Protein AF-A0A919HT11-F1 (afdb_monomer_lite)

Radius of gyration: 11.21 Å; chains: 1; bounding box: 30×24×24 Å

Sequence (66 aa):
MQFGKRVTRCEEDADGVTVWFTDGSSASGDLLIAADGSHSALRPWVLGFTRSGATPATSTGTVWWR

Organism: Klebsiella pneumoniae (NCBI:txid573)

InterPro domains:
  IPR036188 FAD/NAD(P)-binding domain superfamily [G3DSA:3.50.50.60] (1-65)
  IPR036188 FAD/NAD(P)-binding domain superfamily [SSF51905] (2-61)
  IPR050493 FAD-dependent Monooxygenases in Biosynthesis and Metabolism [PTHR13789] (2-66)

pLDDT: mean 76.86, std 17.87, range [36.78, 93.19]

Structure (mmCIF, N/CA/C/O backbone):
data_AF-A0A919HT11-F1
#
_entry.id   AF-A0A919HT11-F1
#
loop_
_atom_site.group_PDB
_atom_site.id
_atom_site.type_symbol
_atom_site.label_atom_id
_atom_site.label_alt_id
_atom_site.label_comp_id
_atom_site.label_asym_id
_atom_site.label_entity_id
_atom_site.label_seq_id
_atom_site.pdbx_PDB_ins_code
_atom_site.Cartn_x
_atom_site.Cartn_y
_atom_site.Cartn_z
_atom_site.occupancy
_atom_site.B_iso_or_equiv
_atom_site.auth_seq_id
_atom_site.auth_comp_id
_atom_site.auth_asym_id
_atom_site.auth_atom_id
_atom_site.pdbx_PDB_model_num
ATOM 1 N N . MET A 1 1 ? -11.607 7.016 5.118 1.00 63.75 1 MET A N 1
ATOM 2 C CA . MET A 1 1 ? -10.196 7.262 4.741 1.00 63.75 1 MET A CA 1
ATOM 3 C C . MET A 1 1 ? -9.305 6.809 5.874 1.00 63.75 1 MET A C 1
ATOM 5 O O . MET A 1 1 ? -9.591 7.181 7.005 1.00 63.75 1 MET A O 1
ATOM 9 N N . GLN A 1 2 ? -8.288 5.993 5.595 1.00 76.75 2 GLN A N 1
ATOM 10 C CA . GLN A 1 2 ? -7.301 5.570 6.593 1.00 76.75 2 GLN A CA 1
ATOM 11 C C . GLN A 1 2 ? -5.933 6.134 6.206 1.00 76.75 2 GLN A C 1
ATOM 13 O O . GLN A 1 2 ? -5.395 5.793 5.157 1.00 76.75 2 GLN A O 1
ATOM 18 N N . PHE A 1 3 ? -5.396 7.022 7.037 1.00 80.06 3 PHE A N 1
ATOM 19 C CA . PHE A 1 3 ? -4.093 7.652 6.826 1.00 80.06 3 PHE A CA 1
ATOM 20 C C . PHE A 1 3 ? -3.025 7.003 7.706 1.00 80.06 3 PHE A C 1
ATOM 22 O O . PHE A 1 3 ? -3.342 6.279 8.647 1.00 80.06 3 PHE A O 1
ATOM 29 N N . GLY A 1 4 ? -1.752 7.263 7.399 1.00 81.12 4 GLY A N 1
ATOM 30 C CA . GLY A 1 4 ? -0.624 6.773 8.200 1.00 81.12 4 GLY A CA 1
ATOM 31 C C . GLY A 1 4 ? -0.415 5.255 8.147 1.00 81.12 4 GLY A C 1
ATOM 32 O O . GLY A 1 4 ? 0.413 4.730 8.885 1.00 81.12 4 GLY A O 1
ATOM 33 N N . LYS A 1 5 ? -1.136 4.545 7.274 1.00 84.19 5 LYS A N 1
ATOM 34 C CA . LYS A 1 5 ? -0.949 3.116 7.030 1.00 84.19 5 LYS A CA 1
ATOM 35 C C . LYS A 1 5 ? 0.202 2.919 6.050 1.00 84.19 5 LYS A C 1
ATOM 37 O O . LYS A 1 5 ? 0.221 3.519 4.979 1.00 84.19 5 LYS A O 1
ATOM 42 N N . ARG A 1 6 ? 1.154 2.062 6.405 1.00 87.69 6 ARG A N 1
ATOM 43 C CA . ARG A 1 6 ? 2.295 1.717 5.553 1.00 87.69 6 ARG A CA 1
ATOM 44 C C . ARG A 1 6 ? 2.298 0.229 5.264 1.00 87.69 6 ARG A C 1
ATOM 46 O O . ARG A 1 6 ? 2.244 -0.559 6.199 1.00 87.69 6 ARG A O 1
ATOM 53 N N . VAL A 1 7 ? 2.386 -0.131 3.987 1.00 89.25 7 VAL A N 1
ATOM 54 C CA . VAL A 1 7 ? 2.338 -1.524 3.531 1.00 89.25 7 VAL A CA 1
ATOM 55 C C . VAL A 1 7 ? 3.625 -2.270 3.884 1.00 89.25 7 VAL A C 1
ATOM 57 O O . VAL A 1 7 ? 4.727 -1.734 3.746 1.00 89.25 7 VAL A O 1
ATOM 60 N N . THR A 1 8 ? 3.477 -3.515 4.323 1.00 90.19 8 THR A N 1
ATOM 61 C CA . THR A 1 8 ? 4.575 -4.465 4.565 1.00 90.19 8 THR A CA 1
ATOM 62 C C . THR A 1 8 ? 4.506 -5.685 3.654 1.00 90.19 8 THR A C 1
ATOM 64 O O . THR A 1 8 ? 5.546 -6.250 3.323 1.00 90.19 8 THR A O 1
ATOM 67 N N . ARG A 1 9 ? 3.300 -6.081 3.239 1.00 88.00 9 ARG A N 1
ATOM 68 C CA . ARG A 1 9 ? 3.037 -7.239 2.378 1.00 88.00 9 ARG A CA 1
ATOM 69 C C . ARG A 1 9 ? 1.758 -7.002 1.583 1.00 88.00 9 ARG A C 1
ATOM 71 O O . ARG A 1 9 ? 0.841 -6.339 2.068 1.00 88.00 9 ARG A O 1
ATOM 78 N N . CYS A 1 10 ? 1.710 -7.575 0.391 1.00 89.62 10 CYS A N 1
ATOM 79 C CA . CYS A 1 10 ? 0.529 -7.668 -0.452 1.00 89.62 10 CYS A CA 1
ATOM 80 C C . CYS A 1 10 ? 0.474 -9.076 -1.043 1.00 89.62 10 CYS A C 1
ATOM 82 O O . CYS A 1 10 ? 1.522 -9.615 -1.409 1.00 89.62 10 CYS A O 1
ATOM 84 N N . GLU A 1 11 ? -0.721 -9.646 -1.131 1.00 90.12 11 GLU A N 1
ATOM 85 C CA . GLU A 1 11 ? -0.998 -10.921 -1.796 1.00 90.12 11 GLU A CA 1
ATOM 86 C C . GLU A 1 11 ? -2.284 -10.808 -2.599 1.00 90.12 11 GLU A C 1
ATOM 88 O O . GLU A 1 11 ? -3.191 -10.079 -2.200 1.00 90.12 11 GLU A O 1
ATOM 93 N N . GLU A 1 12 ? -2.335 -11.519 -3.721 1.0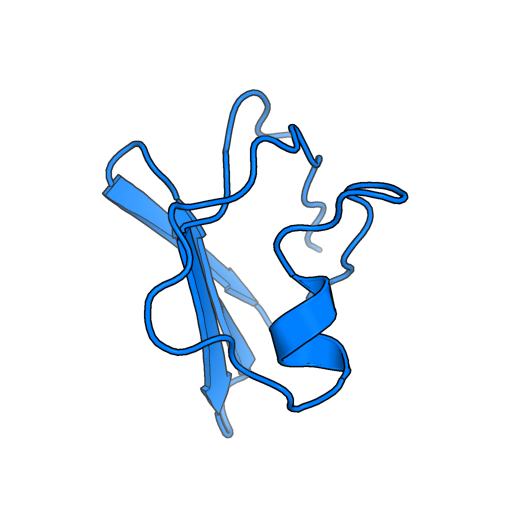0 88.12 12 GLU A N 1
ATOM 94 C CA . GLU A 1 12 ? -3.537 -11.690 -4.529 1.00 88.12 12 GLU A CA 1
ATOM 95 C C . GLU A 1 12 ? -3.843 -13.180 -4.676 1.00 88.12 12 GLU A C 1
ATOM 97 O O . GLU A 1 12 ? -2.930 -14.006 -4.782 1.00 88.12 12 GLU A O 1
ATOM 102 N N . ASP A 1 13 ? -5.125 -13.511 -4.673 1.00 89.56 13 ASP A N 1
ATOM 103 C CA . ASP A 1 13 ? -5.643 -14.844 -4.946 1.00 89.56 13 ASP A CA 1
ATOM 104 C C . ASP A 1 13 ? -6.953 -14.750 -5.749 1.00 89.56 13 ASP A C 1
ATOM 106 O O . ASP A 1 13 ? -7.273 -13.713 -6.335 1.00 89.56 13 ASP A O 1
ATOM 110 N N . ALA A 1 14 ? -7.688 -15.860 -5.843 1.00 92.00 14 ALA A N 1
ATOM 111 C CA . ALA A 1 14 ? -8.935 -15.917 -6.599 1.00 92.00 14 ALA A CA 1
ATOM 112 C C . ALA A 1 14 ? -10.065 -15.057 -5.998 1.00 92.00 14 ALA A C 1
ATOM 114 O O . ALA A 1 14 ? -10.997 -14.712 -6.724 1.00 92.00 14 ALA A O 1
ATOM 115 N N . ASP A 1 15 ? -9.980 -14.717 -4.711 1.00 87.38 15 ASP A N 1
ATOM 116 C CA . ASP A 1 15 ? -10.993 -13.982 -3.952 1.00 87.38 15 ASP A CA 1
ATOM 117 C C . ASP A 1 15 ? -10.659 -12.483 -3.823 1.00 87.38 15 ASP A C 1
ATOM 119 O O . ASP A 1 15 ? -11.493 -11.703 -3.363 1.00 87.38 15 ASP A O 1
ATOM 123 N N . GLY A 1 16 ? -9.463 -12.056 -4.246 1.00 87.75 16 GLY A N 1
ATOM 124 C CA . GLY A 1 16 ? -9.085 -10.647 -4.345 1.00 87.75 16 GLY A CA 1
ATOM 125 C C . GLY A 1 16 ? -7.664 -10.365 -3.871 1.00 87.75 16 GLY A C 1
ATOM 126 O O . GLY A 1 16 ? -6.758 -11.184 -4.005 1.00 87.75 16 GLY A O 1
ATOM 127 N N . VAL A 1 17 ? -7.452 -9.165 -3.330 1.00 88.88 17 VAL A N 1
ATOM 128 C CA . VAL A 1 17 ? -6.150 -8.680 -2.859 1.00 88.88 17 VAL A CA 1
ATOM 129 C C . VAL A 1 17 ? -6.212 -8.392 -1.366 1.00 88.88 17 VAL A C 1
ATOM 131 O O . VAL A 1 17 ? -7.130 -7.720 -0.898 1.00 88.88 17 VAL A O 1
ATOM 134 N N . THR A 1 18 ? -5.200 -8.834 -0.620 1.00 92.69 18 THR A N 1
ATOM 135 C CA . THR A 1 18 ? -5.013 -8.508 0.799 1.00 92.69 18 THR A CA 1
ATOM 136 C C . THR A 1 18 ? -3.699 -7.767 1.021 1.00 92.69 18 THR A C 1
ATOM 138 O O . THR A 1 18 ? -2.643 -8.146 0.514 1.00 92.69 18 THR A O 1
ATOM 141 N N . VAL A 1 19 ? -3.758 -6.703 1.820 1.00 91.88 19 VAL A N 1
ATOM 142 C CA . VAL A 1 19 ? -2.624 -5.844 2.170 1.00 91.88 19 VAL A CA 1
ATOM 143 C C . VAL A 1 19 ? -2.447 -5.818 3.682 1.00 91.88 19 VAL A C 1
ATOM 145 O O . VAL A 1 19 ? -3.404 -5.598 4.423 1.00 91.88 19 VAL A O 1
ATOM 148 N N . TRP A 1 20 ? -1.209 -5.984 4.144 1.00 92.69 20 TRP A N 1
ATOM 149 C CA . TRP A 1 20 ? -0.840 -5.874 5.557 1.00 92.69 20 TRP A CA 1
ATOM 150 C C . TRP A 1 20 ? -0.041 -4.605 5.811 1.00 92.69 20 TRP A C 1
ATOM 152 O O . TRP A 1 20 ? 0.775 -4.189 4.981 1.00 92.69 20 TRP A O 1
ATOM 162 N N . PHE A 1 21 ? -0.259 -4.010 6.982 1.00 91.38 21 PHE A N 1
ATOM 163 C CA . PHE A 1 21 ? 0.351 -2.748 7.373 1.00 91.38 21 PHE A CA 1
ATOM 164 C C . PHE A 1 21 ? 1.310 -2.895 8.559 1.00 91.38 21 PHE A C 1
ATOM 166 O O . PHE A 1 21 ? 1.268 -3.861 9.320 1.00 91.38 21 PHE A O 1
ATOM 173 N N . THR A 1 22 ? 2.183 -1.903 8.745 1.00 90.00 22 THR A N 1
ATOM 174 C CA . THR A 1 22 ? 3.175 -1.873 9.837 1.00 90.00 22 THR A CA 1
ATOM 175 C C . THR A 1 22 ? 2.569 -1.836 11.237 1.00 90.00 22 THR A C 1
ATOM 177 O O . THR A 1 22 ? 3.260 -2.156 12.195 1.00 90.00 22 THR A O 1
ATOM 180 N N . ASP A 1 23 ? 1.308 -1.4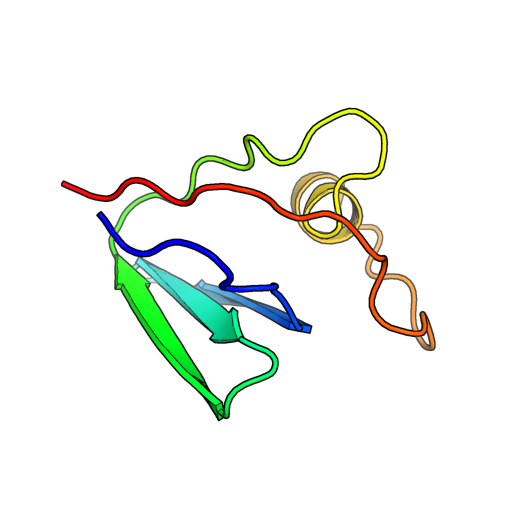27 11.378 1.00 88.06 23 ASP A N 1
ATOM 181 C CA . ASP A 1 23 ? 0.601 -1.385 12.663 1.00 88.06 23 ASP A CA 1
ATOM 182 C C . ASP A 1 23 ? -0.139 -2.692 12.996 1.00 88.06 23 ASP A C 1
ATOM 184 O O . ASP A 1 23 ? -0.913 -2.743 13.949 1.00 88.06 23 ASP A O 1
ATOM 188 N N . GLY A 1 24 ? 0.080 -3.744 12.201 1.00 93.19 24 GLY A N 1
ATOM 189 C CA . GLY A 1 24 ? -0.541 -5.056 12.372 1.00 93.19 24 GLY A CA 1
ATOM 190 C C . GLY A 1 24 ? -1.952 -5.167 11.795 1.00 93.19 24 GLY A C 1
ATOM 191 O O . GLY A 1 24 ? -2.491 -6.271 11.739 1.00 93.19 24 GLY A O 1
ATOM 192 N N . SER A 1 25 ? -2.553 -4.067 11.329 1.00 91.75 25 SER A N 1
ATOM 193 C CA . SER A 1 25 ? -3.833 -4.130 10.623 1.00 91.75 25 SER A CA 1
ATOM 194 C C . SER A 1 25 ? -3.671 -4.657 9.194 1.00 91.75 25 SER A C 1
ATOM 196 O O . SER A 1 25 ? -2.577 -4.655 8.622 1.00 91.75 25 SER A O 1
ATOM 198 N N . SER A 1 26 ? -4.779 -5.106 8.608 1.00 92.06 26 SER A N 1
ATOM 199 C CA . SER A 1 26 ? -4.859 -5.516 7.205 1.00 92.06 26 SER A CA 1
ATOM 200 C C . SER A 1 26 ? -6.147 -5.009 6.563 1.00 92.06 26 SER A C 1
ATOM 202 O O . SER A 1 26 ? -7.072 -4.575 7.257 1.00 92.06 26 SER A O 1
ATOM 204 N N . ALA A 1 27 ? -6.175 -5.016 5.236 1.00 89.50 27 ALA A N 1
ATOM 205 C CA . ALA A 1 27 ? -7.348 -4.704 4.434 1.00 89.50 27 ALA A CA 1
ATOM 206 C C . ALA A 1 27 ? -7.404 -5.630 3.216 1.00 89.50 27 ALA A C 1
ATOM 208 O O . ALA A 1 27 ? -6.357 -5.947 2.649 1.00 89.50 27 ALA A O 1
ATOM 209 N N . SER A 1 28 ? -8.616 -6.009 2.814 1.00 89.19 28 SER A N 1
ATOM 210 C CA . SER A 1 28 ? -8.871 -6.867 1.656 1.00 89.19 28 SER A CA 1
ATOM 211 C C . SER A 1 28 ? -9.930 -6.248 0.744 1.00 89.19 28 SER A C 1
ATOM 213 O O . SER A 1 28 ? -10.803 -5.521 1.226 1.00 89.19 28 SER A O 1
ATOM 215 N N . GLY A 1 29 ? -9.853 -6.531 -0.555 1.00 87.94 29 GLY A N 1
ATOM 216 C CA . GLY A 1 29 ? -10.845 -6.115 -1.548 1.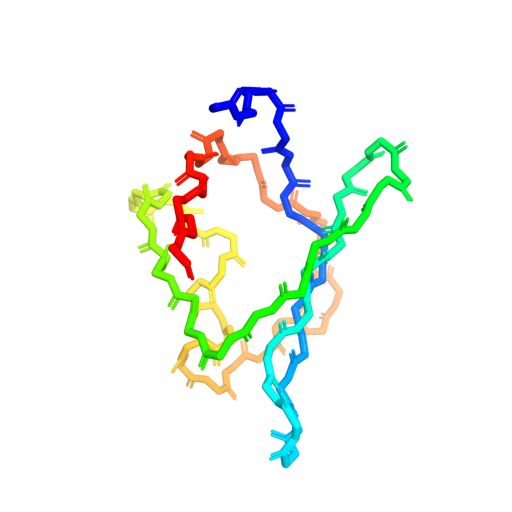00 87.94 29 GLY A CA 1
ATOM 217 C C . GLY A 1 29 ? -10.513 -6.599 -2.959 1.00 87.94 29 GLY A C 1
ATOM 218 O O . GLY A 1 29 ? -9.443 -7.154 -3.194 1.00 87.94 29 GLY A O 1
ATOM 219 N N . ASP A 1 30 ? -11.414 -6.347 -3.907 1.00 88.25 30 ASP A N 1
ATOM 220 C CA . ASP A 1 30 ? -11.306 -6.878 -5.277 1.00 88.25 30 ASP A CA 1
ATOM 221 C C . ASP A 1 30 ? -10.216 -6.193 -6.122 1.00 88.25 30 ASP A C 1
ATOM 223 O O . ASP A 1 30 ? -9.741 -6.739 -7.115 1.00 88.25 30 ASP A O 1
ATOM 227 N N . LEU A 1 31 ? -9.836 -4.961 -5.765 1.00 85.00 31 LEU A N 1
ATOM 228 C CA . LEU A 1 31 ? -8.866 -4.158 -6.507 1.00 85.00 31 LEU A CA 1
ATOM 229 C C . LEU A 1 31 ? -7.986 -3.333 -5.566 1.00 85.00 31 LEU A C 1
ATOM 231 O O . LEU A 1 31 ? -8.481 -2.592 -4.715 1.00 85.00 31 LEU A O 1
ATOM 235 N N . LEU 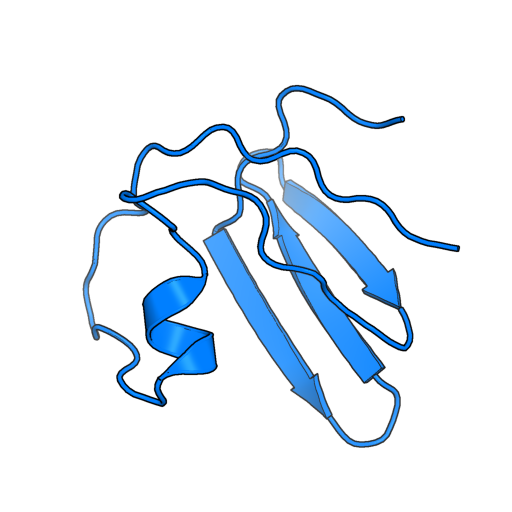A 1 32 ? -6.675 -3.373 -5.809 1.00 87.88 32 LEU A N 1
ATOM 236 C CA . LEU A 1 32 ? -5.685 -2.511 -5.172 1.00 87.88 32 LEU A CA 1
ATOM 237 C C . LEU A 1 32 ? -5.113 -1.507 -6.180 1.00 87.88 32 LEU A C 1
ATOM 239 O O . LEU A 1 32 ? -4.568 -1.886 -7.213 1.00 87.88 32 LEU A O 1
ATOM 243 N N . ILE A 1 33 ? -5.165 -0.215 -5.846 1.00 88.50 33 ILE A N 1
ATOM 244 C CA . ILE A 1 33 ? -4.500 0.844 -6.615 1.00 88.50 33 ILE A CA 1
ATOM 245 C C . ILE A 1 33 ? -3.254 1.309 -5.853 1.00 88.50 33 ILE A C 1
ATOM 247 O O . ILE A 1 33 ? -3.354 1.948 -4.804 1.00 88.50 33 ILE A O 1
ATOM 251 N N . ALA A 1 34 ? -2.069 1.02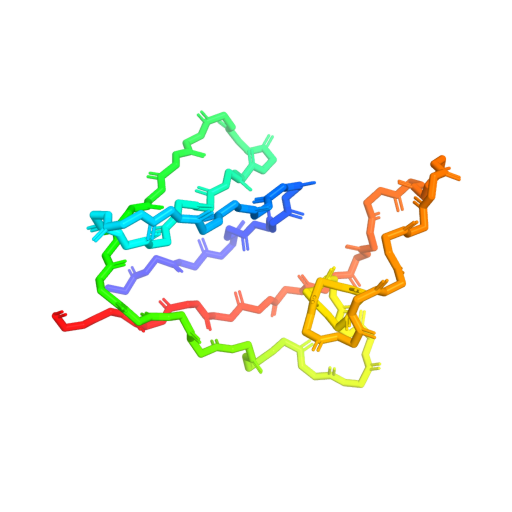0 -6.396 1.00 87.38 34 ALA A N 1
ATOM 252 C CA . ALA A 1 34 ? -0.794 1.480 -5.848 1.00 87.38 34 ALA A CA 1
ATOM 253 C C . ALA A 1 34 ? -0.537 2.955 -6.215 1.00 87.38 34 ALA A C 1
ATOM 255 O O . ALA A 1 34 ? 0.017 3.265 -7.269 1.00 87.38 34 ALA A O 1
ATOM 256 N N . ALA A 1 35 ? -0.959 3.873 -5.343 1.00 87.62 35 ALA A N 1
ATOM 257 C CA . ALA A 1 35 ? -0.787 5.322 -5.504 1.00 87.62 35 ALA A CA 1
ATOM 258 C C . ALA A 1 35 ? 0.223 5.915 -4.495 1.00 87.62 35 ALA A C 1
ATOM 260 O O . ALA A 1 35 ? 0.012 6.991 -3.939 1.00 87.62 35 ALA A O 1
ATOM 261 N N . ASP A 1 36 ? 1.320 5.204 -4.224 1.00 85.31 36 ASP A N 1
ATOM 262 C CA . ASP A 1 36 ? 2.329 5.529 -3.202 1.00 85.31 36 ASP A CA 1
ATOM 263 C C . ASP A 1 36 ? 3.601 6.212 -3.752 1.00 85.31 36 ASP A C 1
ATOM 265 O O . ASP A 1 36 ? 4.590 6.381 -3.038 1.00 85.31 36 ASP A O 1
ATOM 269 N N . GLY A 1 37 ? 3.554 6.679 -5.003 1.00 86.06 37 GLY A N 1
ATOM 270 C CA . GLY A 1 37 ? 4.580 7.530 -5.612 1.00 86.06 37 GLY A CA 1
ATOM 271 C C . GLY A 1 37 ? 5.812 6.780 -6.137 1.00 86.06 37 GLY A C 1
ATOM 272 O O . GLY A 1 37 ? 5.845 5.559 -6.245 1.00 86.06 37 GLY A O 1
ATOM 273 N N . SER A 1 38 ? 6.864 7.518 -6.499 1.00 88.50 38 SER A N 1
ATOM 274 C CA . SER A 1 38 ? 8.064 6.964 -7.158 1.00 88.50 38 SER A CA 1
ATOM 275 C C . SER A 1 38 ? 8.854 5.966 -6.297 1.00 88.50 38 SER A C 1
ATOM 277 O O . SER A 1 38 ? 9.539 5.085 -6.827 1.00 88.50 38 SER A O 1
ATOM 279 N N . HIS A 1 39 ? 8.746 6.074 -4.972 1.00 85.50 39 HIS A N 1
ATOM 280 C CA . HIS A 1 39 ? 9.372 5.172 -4.000 1.00 85.50 39 HIS A CA 1
ATOM 281 C C . HIS A 1 39 ? 8.493 3.974 -3.622 1.00 85.50 39 HIS A C 1
ATOM 283 O O . HIS A 1 39 ? 8.810 3.274 -2.662 1.00 85.50 39 HIS A O 1
ATOM 289 N N . SER A 1 40 ? 7.445 3.722 -4.413 1.00 86.00 40 SER A N 1
ATOM 290 C CA . SER A 1 40 ? 6.415 2.725 -4.158 1.00 86.00 40 SER A CA 1
ATOM 291 C C . SER A 1 40 ? 6.929 1.437 -3.514 1.00 86.00 40 SER A C 1
ATOM 293 O O . SER A 1 40 ? 7.779 0.733 -4.075 1.00 86.00 40 SER A O 1
ATOM 295 N N . ALA A 1 41 ? 6.364 1.125 -2.349 1.00 87.31 41 ALA A N 1
ATOM 296 C CA . ALA A 1 41 ? 6.562 -0.136 -1.657 1.00 87.31 41 ALA A CA 1
ATOM 297 C C . ALA A 1 41 ? 5.853 -1.286 -2.385 1.00 87.31 41 ALA A C 1
ATOM 299 O O . ALA A 1 41 ? 6.298 -2.419 -2.274 1.00 87.31 41 ALA A O 1
ATOM 300 N N . LEU A 1 42 ? 4.796 -1.001 -3.155 1.00 88.62 42 LEU A N 1
ATOM 301 C CA . LEU A 1 42 ? 4.022 -1.996 -3.908 1.00 88.62 42 LEU A CA 1
ATOM 302 C C . LEU A 1 42 ? 4.587 -2.298 -5.303 1.00 88.62 42 LEU A C 1
ATOM 304 O O . LEU A 1 42 ? 4.312 -3.359 -5.860 1.00 88.62 42 LEU A O 1
ATOM 308 N N . ARG A 1 43 ? 5.415 -1.415 -5.874 1.00 89.88 43 ARG A N 1
ATOM 309 C CA . ARG A 1 43 ? 5.988 -1.591 -7.221 1.00 89.88 43 ARG A CA 1
ATOM 310 C C . ARG A 1 43 ? 6.667 -2.952 -7.462 1.00 89.88 43 ARG A C 1
ATOM 312 O O . ARG A 1 43 ? 6.481 -3.485 -8.552 1.00 89.88 43 ARG A O 1
ATOM 319 N N . PRO A 1 44 ? 7.420 -3.547 -6.516 1.00 86.88 44 PRO A N 1
ATOM 320 C CA . PRO A 1 44 ? 7.991 -4.882 -6.714 1.00 86.88 44 PRO A CA 1
ATOM 321 C C . PRO A 1 44 ? 6.941 -5.982 -6.962 1.00 86.88 44 PRO A C 1
ATOM 323 O O . PRO A 1 44 ? 7.201 -6.881 -7.755 1.00 86.88 44 PRO A O 1
ATOM 326 N N . TRP A 1 45 ? 5.756 -5.882 -6.350 1.00 84.81 45 TRP A N 1
ATOM 327 C CA . TRP A 1 45 ? 4.644 -6.821 -6.525 1.00 84.81 45 TRP A CA 1
ATOM 328 C C . TRP A 1 45 ? 3.989 -6.623 -7.891 1.00 84.81 45 TRP A C 1
ATOM 330 O O . TRP A 1 45 ? 3.830 -7.583 -8.634 1.00 84.81 45 TRP A O 1
ATOM 340 N N . VAL A 1 46 ? 3.729 -5.366 -8.270 1.00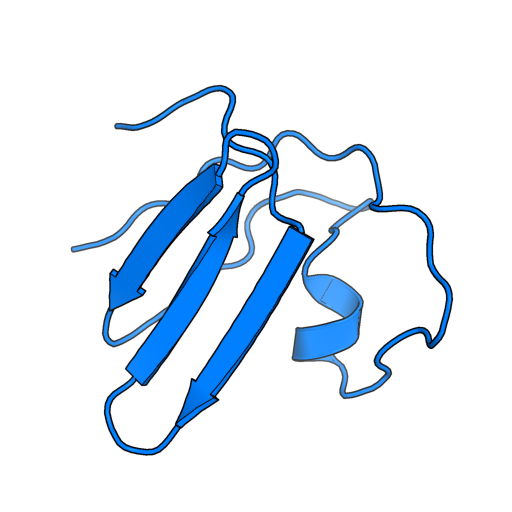 84.81 46 VAL A N 1
ATOM 341 C CA . VAL A 1 46 ? 3.172 -5.009 -9.590 1.00 84.81 46 VAL A CA 1
ATOM 342 C C . VAL A 1 46 ? 4.063 -5.493 -10.739 1.00 84.81 46 VAL A C 1
ATOM 344 O O . VAL A 1 46 ? 3.569 -5.890 -11.787 1.00 84.81 46 VAL A O 1
ATOM 347 N N . LEU A 1 47 ? 5.385 -5.449 -10.557 1.00 86.44 47 LEU A N 1
ATOM 348 C CA . LEU A 1 47 ? 6.349 -5.842 -11.586 1.00 86.44 47 LEU A CA 1
ATOM 349 C C . LEU A 1 47 ? 6.782 -7.316 -11.500 1.00 86.44 47 LEU A C 1
ATOM 351 O O . LEU A 1 47 ? 7.614 -7.733 -12.301 1.00 86.44 47 LEU A O 1
ATOM 355 N N . GLY A 1 48 ? 6.276 -8.094 -10.537 1.00 78.00 48 GLY A N 1
ATOM 356 C CA . GLY A 1 48 ? 6.659 -9.500 -10.353 1.00 78.00 48 GLY A CA 1
ATOM 357 C C . GLY A 1 48 ? 8.107 -9.720 -9.889 1.00 78.00 48 GLY A C 1
ATOM 358 O O . GLY A 1 48 ? 8.622 -10.833 -9.966 1.00 78.00 48 GLY A O 1
ATOM 359 N N . PHE A 1 49 ? 8.778 -8.681 -9.387 1.00 68.62 49 PHE A N 1
ATOM 360 C CA . PHE A 1 49 ? 10.136 -8.758 -8.846 1.00 68.62 49 PHE A CA 1
ATOM 361 C C . PHE A 1 49 ? 10.104 -8.551 -7.336 1.00 68.62 49 PHE A C 1
ATOM 363 O O . PHE A 1 49 ? 10.582 -7.532 -6.836 1.00 68.62 49 PHE A O 1
ATOM 370 N N . THR A 1 50 ? 9.547 -9.504 -6.586 1.00 59.53 50 THR A N 1
ATOM 371 C CA . THR A 1 50 ? 9.568 -9.431 -5.121 1.00 59.53 50 THR A CA 1
ATOM 372 C C . THR A 1 50 ? 11.017 -9.412 -4.645 1.00 59.53 50 THR A C 1
ATOM 374 O O . THR A 1 50 ? 11.750 -10.395 -4.771 1.00 59.53 50 THR A O 1
ATOM 377 N N . ARG A 1 51 ? 11.458 -8.269 -4.104 1.00 55.25 51 ARG A N 1
ATOM 378 C CA . ARG A 1 51 ? 12.811 -8.125 -3.563 1.00 55.25 51 ARG A CA 1
ATOM 379 C C . ARG A 1 51 ? 12.894 -8.952 -2.277 1.00 55.25 51 ARG A C 1
ATOM 381 O O . ARG A 1 51 ? 12.514 -8.482 -1.206 1.00 55.25 51 ARG A O 1
ATOM 388 N N . SER A 1 52 ? 13.391 -10.182 -2.396 1.00 48.44 52 SER A N 1
ATOM 389 C CA . SER A 1 52 ? 13.724 -11.034 -1.253 1.00 48.44 52 SER A CA 1
ATOM 390 C C . SER A 1 52 ? 14.710 -10.283 -0.348 1.00 48.44 52 SER A C 1
ATOM 392 O O . SER A 1 52 ? 15.815 -9.952 -0.774 1.00 48.44 52 SER A O 1
ATOM 394 N N . GLY A 1 53 ? 14.278 -9.919 0.865 1.00 54.06 53 GLY A N 1
ATOM 395 C CA . GLY A 1 53 ? 15.114 -9.230 1.859 1.00 54.06 53 GLY A CA 1
ATOM 396 C C . GLY A 1 53 ? 15.059 -7.696 1.875 1.00 54.06 53 GLY A C 1
ATOM 397 O O . GLY A 1 53 ? 15.904 -7.070 2.511 1.00 54.06 53 GLY A O 1
ATOM 398 N N . ALA A 1 54 ? 14.095 -7.054 1.208 1.00 48.78 54 ALA A N 1
ATOM 399 C CA . ALA A 1 54 ? 13.928 -5.605 1.324 1.00 48.78 54 ALA A CA 1
ATOM 400 C C . ALA A 1 54 ? 13.397 -5.211 2.712 1.00 48.78 54 ALA A C 1
ATOM 402 O O . ALA A 1 54 ? 12.272 -5.559 3.067 1.00 48.78 54 ALA A O 1
ATOM 403 N N . THR A 1 55 ? 14.152 -4.410 3.468 1.00 48.12 55 THR A N 1
ATOM 404 C CA . THR A 1 55 ? 13.587 -3.581 4.545 1.00 48.12 55 THR A CA 1
ATOM 405 C C . THR A 1 55 ? 12.376 -2.837 3.973 1.00 48.12 55 THR A C 1
ATOM 407 O O . THR A 1 55 ? 12.507 -2.311 2.859 1.00 48.12 55 THR A O 1
ATOM 410 N N . PRO A 1 56 ? 11.209 -2.785 4.652 1.00 52.00 56 PRO A N 1
ATOM 411 C CA . PRO A 1 56 ? 10.039 -2.130 4.078 1.00 52.00 56 PRO A CA 1
ATOM 412 C C . PRO A 1 56 ? 10.442 -0.718 3.627 1.00 52.00 56 PRO A C 1
ATOM 414 O O . PRO A 1 56 ? 11.150 -0.007 4.346 1.00 52.00 56 PRO A O 1
ATOM 417 N N . ALA A 1 57 ? 10.078 -0.334 2.407 1.00 48.53 57 ALA A N 1
ATOM 418 C CA . ALA A 1 57 ? 10.385 0.992 1.889 1.00 48.53 57 ALA A CA 1
ATOM 419 C C . ALA A 1 57 ? 9.517 2.032 2.609 1.00 48.53 57 ALA A C 1
ATOM 421 O O . ALA A 1 57 ? 8.343 1.800 2.900 1.00 48.53 57 ALA A O 1
ATOM 422 N N . THR A 1 58 ? 10.100 3.186 2.932 1.00 39.47 58 THR A N 1
ATOM 423 C CA . THR A 1 58 ? 9.350 4.320 3.478 1.00 39.47 58 THR A CA 1
ATOM 424 C C . THR A 1 58 ? 8.620 5.019 2.351 1.00 39.47 58 THR A C 1
ATOM 426 O O . THR A 1 58 ? 9.201 5.810 1.619 1.00 39.47 58 THR A O 1
ATOM 429 N N . SER A 1 59 ? 7.340 4.697 2.189 1.00 44.28 59 SER A N 1
ATOM 430 C CA . SER A 1 59 ? 6.409 5.456 1.358 1.00 44.28 59 SER A CA 1
ATOM 431 C C . SER A 1 59 ? 5.051 5.491 2.049 1.00 44.28 59 SER A C 1
ATOM 433 O O . SER A 1 59 ? 4.466 4.454 2.357 1.00 44.28 59 SER A O 1
ATOM 435 N N . THR A 1 60 ? 4.591 6.701 2.361 1.00 42.97 60 THR A N 1
ATOM 436 C CA . THR A 1 60 ? 3.274 6.968 2.947 1.00 42.97 60 THR A CA 1
ATOM 437 C C . THR A 1 60 ? 2.273 7.060 1.799 1.00 42.97 60 THR A C 1
ATOM 439 O O . THR A 1 60 ? 2.011 8.140 1.280 1.00 42.97 60 THR A O 1
ATOM 442 N N . GLY A 1 61 ? 1.780 5.913 1.337 1.00 43.03 61 GLY A N 1
ATOM 443 C CA . GLY A 1 61 ? 0.708 5.842 0.345 1.00 43.03 61 GLY A CA 1
ATOM 444 C C . GLY A 1 61 ? -0.668 5.934 0.999 1.00 43.03 61 GLY A C 1
ATOM 445 O O . GLY A 1 61 ? -0.862 5.459 2.114 1.00 43.03 61 GLY A O 1
ATOM 446 N N . THR A 1 62 ? -1.637 6.529 0.306 1.00 48.44 62 THR A N 1
ATOM 447 C CA . THR A 1 62 ? -3.054 6.435 0.689 1.00 48.44 62 THR A CA 1
ATOM 448 C C . THR A 1 62 ? -3.679 5.295 -0.099 1.00 48.44 62 THR A C 1
ATOM 450 O O . THR A 1 62 ? -3.572 5.296 -1.324 1.00 48.44 62 THR A O 1
ATOM 453 N N . VAL A 1 63 ? -4.343 4.349 0.572 1.00 50.12 63 VAL A N 1
ATOM 454 C CA . VAL A 1 63 ? -5.115 3.308 -0.117 1.00 50.12 63 VAL A CA 1
ATOM 455 C C . VAL A 1 63 ? -6.604 3.643 -0.065 1.00 50.12 63 VAL A C 1
ATOM 457 O O . VAL A 1 63 ? -7.147 3.932 1.003 1.00 50.12 63 VAL A O 1
ATOM 460 N N . TRP A 1 64 ? -7.240 3.649 -1.235 1.00 43.28 64 TRP A N 1
ATOM 461 C CA . TRP A 1 64 ? -8.671 3.879 -1.415 1.00 43.28 64 TRP A CA 1
ATOM 462 C C . TRP A 1 64 ? -9.319 2.597 -1.930 1.00 43.28 64 TRP A C 1
ATOM 464 O O . TRP A 1 64 ? -8.910 2.082 -2.968 1.00 43.28 64 TRP A O 1
ATOM 474 N N . TRP A 1 65 ? -10.337 2.122 -1.216 1.00 53.25 65 TRP A N 1
ATOM 475 C CA . TRP A 1 65 ? -11.203 1.016 -1.625 1.00 53.25 65 TRP A CA 1
ATOM 476 C C . TRP A 1 65 ? -12.620 1.553 -1.851 1.00 53.25 65 TRP A C 1
ATOM 478 O O . TRP A 1 65 ? -13.010 2.547 -1.225 1.00 53.25 65 TRP A O 1
ATOM 488 N N . ARG A 1 66 ? -13.377 0.884 -2.716 1.00 36.78 66 ARG A N 1
ATOM 489 C CA . ARG A 1 66 ? -14.841 0.925 -2.770 1.00 36.78 66 ARG A CA 1
ATOM 490 C C . ARG A 1 66 ? -15.349 -0.485 -2.548 1.00 36.78 66 ARG A C 1
ATOM 492 O O . ARG A 1 66 ? -14.634 -1.394 -3.020 1.00 36.78 66 ARG A O 1
#

Foldseek 3Di:
DDFPWAFDDWDADPQAIKTATPVRDIDTDHDWDQPQPPQTQCVCVVVVNPPDDDDRTDTGDDTDDD

Secondary structure (DSSP, 8-state):
---S--EEEEEEETTEEEEEETTS-EEEES-----S-TT-SSHHHHTT---TTPPPP---PPP---